Protein AF-A0A7D8YGY3-F1 (afdb_monomer_lite)

Sequence (148 aa):
MVQQTKVGDRNGVTPNESQGLAQDVGSFASDVFTLTELQSQLVAADTREFARRASVPTLALLGGLALGLACTPMALATAALGLVHFLEFSHFTAFLIVVVAGATCGLLMCVVGWKLLRQRAAVLQRSRDELIRNLRWVKRVIMKKRSH

pLDDT: mean 79.08, std 15.2, range [37.5, 95.38]

Radius of gyration: 36.17 Å; chains: 1; bounding box: 94×27×106 Å

Structure (mmCIF, N/CA/C/O backbone):
data_AF-A0A7D8YGY3-F1
#
_entry.id   AF-A0A7D8YGY3-F1
#
loop_
_atom_site.group_PDB
_atom_site.id
_atom_site.type_symbol
_atom_site.label_atom_id
_atom_site.label_alt_id
_atom_site.label_comp_id
_atom_site.label_asym_id
_atom_site.label_entity_id
_atom_site.label_seq_id
_atom_site.pdbx_PDB_ins_code
_atom_site.Cartn_x
_atom_site.Cartn_y
_atom_site.Cartn_z
_atom_site.occupancy
_atom_site.B_iso_or_equiv
_atom_site.auth_seq_id
_atom_site.auth_comp_id
_atom_site.auth_asym_id
_atom_site.auth_atom_id
_atom_site.pdbx_PDB_model_num
ATOM 1 N N . MET A 1 1 ? -71.386 -20.020 78.338 1.00 37.50 1 MET A N 1
ATOM 2 C CA . MET A 1 1 ? -70.714 -20.480 77.102 1.00 37.50 1 MET A CA 1
ATOM 3 C C . MET A 1 1 ? -70.974 -19.409 76.042 1.00 37.50 1 MET A C 1
ATOM 5 O O . MET A 1 1 ? -72.137 -19.136 75.805 1.00 37.50 1 MET A O 1
ATOM 9 N N . VAL A 1 2 ? -70.008 -18.512 75.776 1.00 44.78 2 VAL A N 1
ATOM 10 C CA . VAL A 1 2 ? -69.008 -18.575 74.668 1.00 44.78 2 VAL A CA 1
ATOM 11 C C . VAL A 1 2 ? -69.730 -18.277 73.333 1.00 44.78 2 VAL A C 1
ATOM 13 O O . VAL A 1 2 ? -70.670 -18.984 73.023 1.00 44.78 2 VAL A O 1
ATOM 16 N N . GLN A 1 3 ? -69.449 -17.255 72.514 1.00 43.28 3 GLN A N 1
ATOM 17 C CA . GLN A 1 3 ? -68.234 -16.473 72.267 1.00 43.28 3 GLN A CA 1
ATOM 18 C C . GLN A 1 3 ? -68.616 -15.177 71.519 1.00 43.28 3 GLN A C 1
ATOM 20 O O . GLN A 1 3 ? -69.338 -15.223 70.526 1.00 43.28 3 GLN A O 1
ATOM 25 N N . GLN A 1 4 ? -68.096 -14.028 71.954 1.00 54.25 4 GLN A N 1
ATOM 26 C CA . GLN A 1 4 ? -67.927 -12.851 71.098 1.00 54.25 4 GLN A CA 1
ATOM 27 C C . GLN A 1 4 ? -66.642 -13.047 70.290 1.00 54.25 4 GLN A C 1
ATOM 29 O O . GLN A 1 4 ? -65.599 -13.367 70.861 1.00 54.25 4 GLN A O 1
ATOM 34 N N . THR A 1 5 ? -66.670 -12.826 68.978 1.00 53.47 5 THR A N 1
ATOM 35 C CA . THR A 1 5 ? -65.442 -12.576 68.212 1.00 53.47 5 THR A CA 1
ATOM 36 C C . THR A 1 5 ? -65.710 -11.482 67.192 1.00 53.47 5 THR A C 1
ATOM 38 O O . THR A 1 5 ? -66.132 -11.708 66.064 1.00 53.47 5 THR A O 1
ATOM 41 N N . LYS A 1 6 ? -65.468 -10.258 67.661 1.00 46.28 6 LYS A N 1
ATOM 42 C CA . LYS A 1 6 ? -65.278 -9.047 66.874 1.00 46.28 6 LYS A CA 1
ATOM 43 C C . LYS A 1 6 ? -64.009 -9.242 66.038 1.00 46.28 6 LYS A C 1
ATOM 45 O O . LYS A 1 6 ? -62.903 -9.142 66.566 1.00 46.28 6 LYS A O 1
ATOM 50 N N . VAL A 1 7 ? -64.166 -9.587 64.762 1.00 59.81 7 VAL A N 1
ATOM 51 C CA . VAL A 1 7 ? -63.049 -9.630 63.811 1.00 59.81 7 VAL A CA 1
ATOM 52 C C . VAL A 1 7 ? -62.660 -8.184 63.525 1.00 59.81 7 VAL A C 1
ATOM 54 O O . VAL A 1 7 ? -63.394 -7.440 62.883 1.00 59.81 7 VAL A O 1
ATOM 57 N N . GLY A 1 8 ? -61.548 -7.773 64.130 1.00 41.44 8 GLY A N 1
ATOM 58 C CA . GLY A 1 8 ? -60.958 -6.459 63.953 1.00 41.44 8 GLY A CA 1
ATOM 59 C C . GLY A 1 8 ? -60.366 -6.309 62.560 1.00 41.44 8 GLY A C 1
ATOM 60 O O . GLY A 1 8 ? -59.598 -7.159 62.107 1.00 41.44 8 GLY A O 1
ATOM 61 N N . ASP A 1 9 ? -60.716 -5.189 61.941 1.00 54.56 9 ASP A N 1
ATOM 62 C CA . ASP A 1 9 ? -60.036 -4.578 60.808 1.00 54.56 9 ASP A CA 1
ATOM 63 C C . ASP A 1 9 ? -58.520 -4.577 61.056 1.00 54.56 9 ASP A C 1
ATOM 65 O O . ASP A 1 9 ? -58.012 -3.901 61.958 1.00 54.56 9 ASP A O 1
ATOM 69 N N . ARG A 1 10 ? -57.783 -5.382 60.289 1.00 47.75 10 ARG A N 1
ATOM 70 C CA . ARG A 1 10 ? -56.323 -5.335 60.244 1.00 47.75 10 ARG A CA 1
ATOM 71 C C . ARG A 1 10 ? -55.921 -4.778 58.893 1.00 47.75 10 ARG A C 1
ATOM 73 O O . ARG A 1 10 ? -55.800 -5.510 57.917 1.00 47.75 10 ARG A O 1
ATOM 80 N N . ASN A 1 11 ? -55.683 -3.470 58.895 1.00 56.91 11 ASN A N 1
ATOM 81 C CA . ASN A 1 11 ? -54.844 -2.774 57.930 1.00 56.91 11 ASN A CA 1
ATOM 82 C C . ASN A 1 11 ? -53.508 -3.521 57.786 1.00 56.91 11 ASN A C 1
ATOM 84 O O . ASN A 1 11 ? -52.604 -3.367 58.605 1.00 56.91 11 ASN A O 1
ATOM 88 N N . GLY A 1 12 ? -53.402 -4.355 56.757 1.00 48.72 12 GLY A N 1
ATOM 89 C CA . GLY A 1 12 ? -52.150 -4.915 56.274 1.00 48.72 12 GLY A CA 1
ATOM 90 C C . GLY A 1 12 ? -51.724 -4.111 55.059 1.00 48.72 12 GLY A C 1
ATOM 91 O O . GLY A 1 12 ? -52.192 -4.367 53.957 1.00 48.72 12 GLY A O 1
ATOM 92 N N . VAL A 1 13 ? -50.890 -3.103 55.299 1.00 49.00 13 VAL A N 1
ATOM 93 C CA . VAL A 1 13 ? -50.183 -2.300 54.297 1.00 49.00 13 VAL A CA 1
ATOM 94 C C . VAL A 1 13 ? -49.662 -3.221 53.194 1.00 49.00 13 VAL A C 1
ATOM 96 O O . VAL A 1 13 ? -48.809 -4.065 53.461 1.00 49.00 13 VAL A O 1
ATOM 99 N N . THR A 1 14 ? -50.160 -3.071 51.965 1.00 48.19 14 THR A N 1
ATOM 100 C CA . THR A 1 14 ? -49.477 -3.611 50.786 1.00 48.19 14 THR A CA 1
ATOM 101 C C . THR A 1 14 ? -48.073 -3.013 50.802 1.00 48.19 14 THR A C 1
ATOM 103 O O . THR A 1 14 ? -47.963 -1.784 50.690 1.00 48.19 14 THR A O 1
ATOM 106 N N . PRO A 1 15 ? -46.999 -3.801 51.005 1.00 49.91 15 PRO A N 1
ATOM 107 C CA . PRO A 1 15 ? -45.675 -3.249 50.861 1.00 49.91 15 PRO A CA 1
ATOM 108 C C . PRO A 1 15 ? -45.585 -2.779 49.420 1.00 49.91 15 PRO A C 1
ATOM 110 O O . PRO A 1 15 ? -46.043 -3.435 48.488 1.00 49.91 15 PRO A O 1
ATOM 113 N N . ASN A 1 16 ? -45.101 -1.561 49.293 1.00 49.78 16 ASN A N 1
ATOM 114 C CA . ASN A 1 16 ? -45.014 -0.790 48.080 1.00 49.78 16 ASN A CA 1
ATOM 115 C C . ASN A 1 16 ? -44.059 -1.518 47.108 1.00 49.78 16 ASN A C 1
ATOM 117 O O . ASN A 1 16 ? -42.878 -1.190 47.033 1.00 49.78 16 ASN A O 1
ATOM 121 N N . GLU A 1 17 ? -44.530 -2.562 46.415 1.00 51.25 17 GLU A N 1
ATOM 122 C CA . GLU A 1 17 ? -43.736 -3.361 45.464 1.00 51.25 17 GLU A CA 1
ATOM 123 C C . GLU A 1 17 ? -43.132 -2.465 44.371 1.00 51.25 17 GLU A C 1
ATOM 125 O O . GLU A 1 17 ? -42.021 -2.699 43.897 1.00 51.25 17 GLU A O 1
ATOM 130 N N . SER A 1 18 ? -43.816 -1.365 44.049 1.00 51.75 18 SER A N 1
ATOM 131 C CA . SER A 1 18 ? -43.343 -0.319 43.144 1.00 51.75 18 SER A CA 1
ATOM 132 C C . SER A 1 18 ? -42.134 0.461 43.680 1.00 51.75 18 SER A C 1
ATOM 134 O O . SER A 1 18 ? -41.281 0.854 42.886 1.00 51.75 18 SER A O 1
ATOM 136 N N . GLN A 1 19 ? -41.993 0.653 45.000 1.00 57.28 19 GLN A N 1
ATOM 137 C CA . GLN A 1 19 ? -40.809 1.302 45.584 1.00 57.28 19 GLN A CA 1
ATOM 138 C C . GLN A 1 19 ? -39.588 0.378 45.609 1.00 57.28 19 GLN A C 1
ATOM 140 O O . GLN A 1 19 ? -38.487 0.855 45.347 1.00 57.28 19 GLN A O 1
ATOM 145 N N . GLY A 1 20 ? -39.770 -0.924 45.861 1.00 56.41 20 GLY A N 1
ATOM 146 C CA . GLY A 1 20 ? -38.673 -1.903 45.822 1.00 56.41 20 GLY A CA 1
ATOM 147 C C . GLY A 1 20 ? -38.091 -2.072 44.415 1.00 56.41 20 GLY A C 1
ATOM 148 O O . GLY A 1 20 ? -36.879 -1.997 44.227 1.00 56.41 20 GLY A O 1
ATOM 149 N N . LEU A 1 21 ? -38.960 -2.185 43.403 1.00 57.81 21 LEU A N 1
ATOM 150 C CA . LEU A 1 21 ? -38.560 -2.249 41.992 1.00 57.81 21 LEU A CA 1
ATOM 151 C C . LEU A 1 21 ? -37.884 -0.956 41.508 1.00 57.81 21 LEU A C 1
ATOM 153 O O . LEU A 1 21 ? -36.895 -1.028 40.780 1.00 57.81 21 LEU A O 1
ATOM 157 N N . ALA A 1 22 ? -38.363 0.222 41.922 1.00 60.53 22 ALA A N 1
ATOM 158 C CA . ALA A 1 22 ? -37.730 1.498 41.576 1.00 60.53 22 ALA A CA 1
ATOM 159 C C . ALA A 1 22 ? -36.329 1.656 42.204 1.00 60.53 22 ALA A C 1
ATOM 161 O O . ALA A 1 22 ? -35.430 2.219 41.572 1.00 60.53 22 ALA A O 1
ATOM 162 N N . GLN A 1 23 ? -36.113 1.121 43.411 1.00 65.56 23 GLN A N 1
ATOM 163 C CA . GLN A 1 23 ? -34.799 1.101 44.063 1.00 65.56 23 GLN A CA 1
ATOM 164 C C . GLN A 1 23 ? -33.815 0.150 43.363 1.00 65.56 23 GLN A C 1
ATOM 166 O O . GLN A 1 23 ? -32.685 0.555 43.085 1.00 65.56 23 GLN A O 1
ATOM 171 N N . ASP A 1 24 ? -34.258 -1.053 42.984 1.00 66.62 24 ASP A N 1
ATOM 172 C CA . ASP A 1 24 ? -33.460 -2.015 42.200 1.00 66.62 24 ASP A CA 1
ATOM 173 C C . ASP A 1 24 ? -33.139 -1.501 40.787 1.00 66.62 24 ASP A C 1
ATOM 175 O O . ASP A 1 24 ? -32.088 -1.768 40.197 1.00 66.62 24 ASP A O 1
ATOM 179 N N . VAL A 1 25 ? -34.040 -0.705 40.213 1.00 67.69 25 VAL A N 1
ATOM 180 C CA . VAL A 1 25 ? -33.820 -0.043 38.928 1.00 67.69 25 VAL A CA 1
ATOM 181 C C . VAL A 1 25 ? -32.698 1.000 39.028 1.00 67.69 25 VAL A C 1
ATOM 183 O O . VAL A 1 25 ? -31.893 1.102 38.092 1.00 67.69 25 VAL A O 1
ATOM 186 N N . GLY A 1 26 ? -32.644 1.746 40.134 1.00 70.50 26 GLY A N 1
ATOM 187 C CA . GLY A 1 26 ? -31.631 2.763 40.411 1.00 70.50 26 GLY A CA 1
ATOM 188 C C . GLY A 1 26 ? -30.251 2.174 40.707 1.00 70.50 26 GLY A C 1
ATOM 189 O O . GLY A 1 26 ? -29.269 2.625 40.115 1.00 70.50 26 GLY A O 1
ATOM 190 N N . SER A 1 27 ? -30.178 1.128 41.537 1.00 68.06 27 SER A N 1
ATOM 191 C CA . SER A 1 27 ? -28.918 0.431 41.845 1.00 68.06 27 SER A CA 1
ATOM 192 C C . SER A 1 27 ? -28.292 -0.177 40.586 1.00 68.06 27 SER A C 1
ATOM 194 O O . SER A 1 27 ? -27.126 0.063 40.290 1.00 68.06 27 SER A O 1
ATOM 196 N N . PHE A 1 28 ? -29.096 -0.824 39.741 1.00 70.88 28 PHE A N 1
ATOM 197 C CA . PHE A 1 28 ? -28.613 -1.427 38.498 1.00 70.88 28 PHE A CA 1
ATOM 198 C C . PHE A 1 28 ? -28.163 -0.389 37.454 1.00 70.88 28 PHE A C 1
ATOM 200 O O . PHE A 1 28 ? -27.265 -0.644 36.656 1.00 70.88 28 PHE A O 1
ATOM 207 N N . ALA A 1 29 ? -28.799 0.788 37.410 1.00 69.44 29 ALA A N 1
ATOM 208 C CA . ALA A 1 29 ? -28.368 1.872 36.524 1.00 69.44 29 ALA A CA 1
ATOM 209 C C . ALA A 1 29 ? -27.033 2.475 36.985 1.00 69.44 29 ALA A C 1
ATOM 211 O O . ALA A 1 29 ? -26.186 2.778 36.144 1.00 69.44 29 ALA A O 1
ATOM 212 N N . SER A 1 30 ? -26.848 2.595 38.303 1.00 71.25 30 SER A N 1
ATOM 213 C CA . SER A 1 30 ? -25.576 2.982 38.910 1.00 71.25 30 SER A CA 1
ATOM 214 C C . SER A 1 30 ? -24.479 1.979 38.553 1.00 71.25 30 SER A C 1
ATOM 216 O O . SER A 1 30 ? -23.448 2.383 38.029 1.00 71.25 30 SER A O 1
ATOM 218 N N . ASP A 1 31 ? -24.732 0.677 38.703 1.00 77.44 31 ASP A N 1
ATOM 219 C CA . ASP A 1 31 ? -23.752 -0.368 38.383 1.00 77.44 31 ASP A CA 1
ATOM 220 C C . ASP A 1 31 ? -23.363 -0.380 36.898 1.00 77.44 31 ASP A C 1
ATOM 222 O O . ASP A 1 31 ? -22.187 -0.494 36.553 1.00 77.44 31 ASP A O 1
ATOM 226 N N . VAL A 1 32 ? -24.329 -0.197 35.991 1.00 74.31 32 VAL A N 1
ATOM 227 C CA . VAL A 1 32 ? -24.061 -0.083 34.547 1.00 74.31 32 VAL A CA 1
ATOM 228 C C . VAL A 1 32 ? -23.243 1.170 34.224 1.00 74.31 32 VAL A C 1
ATOM 230 O O . VAL A 1 32 ? -22.369 1.121 33.355 1.00 74.31 32 VAL A O 1
ATOM 233 N N . PHE A 1 33 ? -23.495 2.287 34.909 1.00 75.25 33 PHE A N 1
ATOM 234 C CA . PHE A 1 33 ? -22.718 3.513 34.735 1.00 75.25 33 PHE A CA 1
ATOM 235 C C . PHE A 1 33 ? -21.279 3.326 35.230 1.00 75.25 33 PHE A C 1
ATOM 237 O O . PHE A 1 33 ? -20.341 3.613 34.488 1.00 75.25 33 PHE A O 1
ATOM 244 N N . THR A 1 34 ? -21.099 2.734 36.412 1.00 71.06 34 THR A N 1
ATOM 245 C CA . THR A 1 34 ? -19.784 2.417 36.985 1.00 71.06 34 THR A CA 1
ATOM 246 C C . THR A 1 34 ? -18.998 1.435 36.109 1.00 71.06 34 THR A C 1
ATOM 248 O O . THR A 1 34 ? -17.813 1.643 35.848 1.00 71.06 34 THR A O 1
ATOM 251 N N . LEU A 1 35 ? -19.649 0.401 35.568 1.00 73.19 35 LEU A N 1
ATOM 252 C CA . LEU A 1 35 ? -19.030 -0.528 34.614 1.00 73.19 35 LEU A CA 1
ATOM 253 C C . LEU A 1 35 ? -18.642 0.158 33.295 1.00 73.19 35 LEU A C 1
ATOM 255 O O . LEU A 1 35 ? -17.587 -0.140 32.733 1.00 73.19 35 LEU A O 1
ATOM 259 N N . THR A 1 36 ? -19.465 1.088 32.802 1.00 74.31 36 THR A N 1
ATOM 260 C CA . THR A 1 36 ? -19.172 1.864 31.583 1.00 74.31 36 THR A CA 1
ATOM 261 C C . THR A 1 36 ? -17.989 2.802 31.796 1.00 74.31 36 THR A C 1
ATOM 263 O O . THR A 1 36 ? -17.143 2.933 30.914 1.00 74.31 36 THR A O 1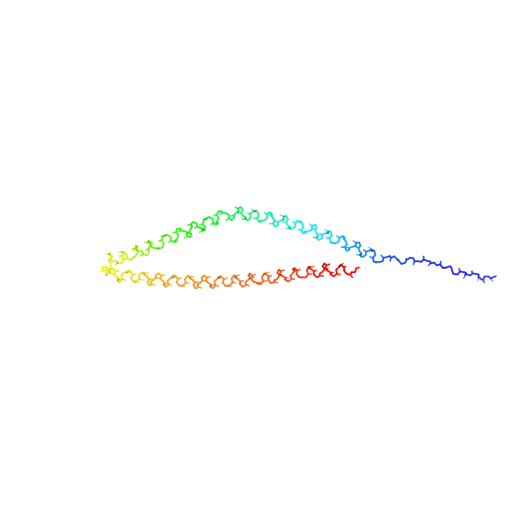
ATOM 266 N N . GLU A 1 37 ? -17.893 3.423 32.968 1.00 76.81 37 GLU A N 1
ATOM 267 C CA . GLU A 1 37 ? -16.779 4.295 33.325 1.00 76.81 37 GLU A CA 1
ATOM 268 C C . GLU A 1 37 ? -15.463 3.511 33.368 1.00 76.81 37 GLU A C 1
ATOM 270 O O . GLU A 1 37 ? -14.493 3.911 32.718 1.00 76.81 37 GLU A O 1
ATOM 275 N N . LEU A 1 38 ? -15.469 2.332 33.995 1.00 75.19 38 LEU A N 1
ATOM 276 C CA . LEU A 1 38 ? -14.330 1.412 34.005 1.00 75.19 38 LEU A CA 1
ATOM 277 C C . LEU A 1 38 ? -13.939 0.948 32.593 1.00 75.19 38 LEU A C 1
ATOM 279 O O . LEU A 1 38 ? -12.758 0.986 32.243 1.00 75.19 38 LEU A O 1
ATOM 283 N N . GLN A 1 39 ? -14.902 0.568 31.744 1.00 77.44 39 GLN A N 1
ATOM 284 C CA . GLN A 1 39 ? -14.598 0.200 30.356 1.00 77.44 39 GLN A CA 1
ATOM 285 C C . GLN A 1 39 ? -14.094 1.388 29.530 1.00 77.44 39 GLN A C 1
ATOM 287 O O . GLN A 1 39 ? -13.226 1.203 28.681 1.00 77.44 39 GLN A O 1
ATOM 292 N N . SER A 1 40 ? -14.571 2.608 29.789 1.00 71.62 40 SER A N 1
ATOM 293 C CA . SER A 1 40 ? -14.074 3.806 29.105 1.00 71.62 40 SER A CA 1
ATOM 294 C C . SER A 1 40 ? -12.618 4.102 29.465 1.00 71.62 40 SER A C 1
ATOM 296 O O . SER A 1 40 ? -11.825 4.433 28.584 1.00 71.62 40 SER A O 1
ATOM 298 N N . GLN A 1 41 ? -12.241 3.910 30.733 1.00 78.88 41 GLN A N 1
ATOM 299 C CA . GLN A 1 41 ? -10.868 4.09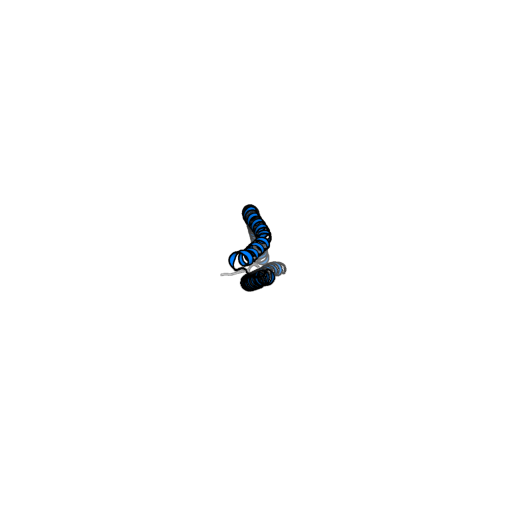3 31.198 1.00 78.88 41 GLN A CA 1
ATOM 300 C C . GLN A 1 41 ? -9.941 3.028 30.610 1.00 78.88 41 GLN A C 1
ATOM 302 O O . GLN A 1 41 ? -8.830 3.351 30.192 1.00 78.88 41 GLN A O 1
ATOM 307 N N . LEU A 1 42 ? -10.418 1.784 30.498 1.00 82.12 42 LEU A N 1
ATOM 308 C CA . LEU A 1 42 ? -9.676 0.709 29.845 1.00 82.12 42 LEU A CA 1
ATOM 309 C C . LEU A 1 42 ? -9.473 1.002 28.351 1.00 82.12 42 LEU A C 1
ATOM 311 O O . LEU A 1 42 ? -8.349 0.950 27.866 1.00 82.12 42 LEU A O 1
ATOM 315 N N . VAL A 1 43 ? -10.526 1.421 27.640 1.00 80.19 43 VAL A N 1
ATOM 316 C CA . VAL A 1 43 ? -10.441 1.820 26.224 1.00 80.19 43 VAL A CA 1
ATOM 317 C C . VAL A 1 43 ? -9.505 3.017 26.032 1.00 80.19 43 VAL A C 1
ATOM 319 O O . VAL A 1 43 ? -8.741 3.048 25.067 1.00 80.19 43 VAL A O 1
ATOM 322 N N . ALA A 1 44 ? -9.518 4.000 26.937 1.00 81.50 44 ALA A N 1
ATOM 323 C CA . ALA A 1 44 ? -8.608 5.145 26.900 1.00 81.50 44 ALA A CA 1
ATOM 324 C C . ALA A 1 44 ? -7.142 4.729 27.134 1.00 81.50 44 ALA A C 1
ATOM 326 O O . ALA A 1 44 ? -6.235 5.219 26.457 1.00 81.50 44 ALA A O 1
ATOM 327 N N . ALA A 1 45 ? -6.899 3.800 28.061 1.00 80.06 45 ALA A N 1
ATOM 328 C CA . ALA A 1 45 ? -5.570 3.248 28.303 1.00 80.06 45 ALA A CA 1
ATOM 329 C C . ALA A 1 45 ? -5.076 2.422 27.101 1.00 80.06 45 ALA A C 1
ATOM 331 O O . ALA A 1 45 ? -3.955 2.636 26.634 1.00 80.06 45 ALA A O 1
ATOM 332 N N . ASP A 1 46 ? -5.932 1.563 26.543 1.00 83.38 46 ASP A N 1
ATOM 333 C CA . ASP A 1 46 ? -5.627 0.727 25.379 1.00 83.38 46 ASP A CA 1
ATOM 334 C C . ASP A 1 46 ? -5.373 1.566 24.126 1.00 83.38 46 ASP A C 1
ATOM 336 O O . ASP A 1 46 ? -4.430 1.301 23.384 1.00 83.38 46 ASP A O 1
ATOM 340 N N . THR A 1 47 ? -6.157 2.621 23.893 1.00 79.56 47 THR A N 1
ATOM 341 C CA . THR A 1 47 ? -5.927 3.541 22.766 1.00 79.56 47 THR A CA 1
ATOM 342 C C . THR A 1 47 ? -4.627 4.322 22.920 1.00 79.56 47 THR A C 1
ATOM 344 O O . THR A 1 47 ? -3.922 4.513 21.929 1.00 79.56 47 THR A O 1
ATOM 347 N N . ARG A 1 48 ? -4.255 4.730 24.139 1.00 83.62 48 ARG A N 1
ATOM 348 C CA . ARG A 1 48 ? -2.971 5.397 24.401 1.00 83.62 48 ARG A CA 1
ATOM 349 C C . ARG A 1 48 ? -1.786 4.455 24.200 1.00 83.62 48 ARG A C 1
ATOM 351 O O . ARG A 1 48 ? -0.794 4.853 23.586 1.00 83.62 48 ARG A O 1
ATOM 358 N N . GLU A 1 49 ? -1.888 3.214 24.669 1.00 84.62 49 GLU A N 1
ATOM 359 C CA . GLU A 1 49 ? -0.847 2.204 24.464 1.00 84.62 49 GLU A CA 1
ATOM 360 C C . GLU A 1 49 ? -0.746 1.801 22.987 1.00 84.62 49 GLU A C 1
ATOM 362 O O . GLU A 1 49 ? 0.360 1.709 22.449 1.00 84.62 49 GLU A O 1
ATOM 367 N N . PHE A 1 50 ? -1.883 1.654 22.298 1.00 80.31 50 PHE A N 1
ATOM 368 C CA . PHE A 1 50 ? -1.936 1.434 20.857 1.00 80.31 50 PHE A CA 1
ATOM 369 C C . PHE A 1 50 ? -1.284 2.588 20.102 1.00 80.31 50 PHE A C 1
ATOM 371 O O . PHE A 1 50 ? -0.405 2.340 19.290 1.00 80.31 50 PHE A O 1
ATOM 378 N N . ALA A 1 51 ? -1.631 3.844 20.393 1.00 80.00 51 ALA A N 1
ATOM 379 C CA . ALA A 1 51 ? -1.033 5.005 19.735 1.00 80.00 51 ALA A CA 1
ATOM 380 C C . ALA A 1 51 ? 0.488 5.067 19.952 1.00 80.00 51 ALA A C 1
ATOM 382 O O . ALA A 1 51 ? 1.244 5.292 19.002 1.00 80.00 51 ALA A O 1
ATOM 383 N N . ARG A 1 52 ? 0.956 4.790 21.179 1.00 82.19 52 ARG A N 1
ATOM 384 C CA . ARG A 1 52 ? 2.390 4.735 21.492 1.00 82.19 52 ARG A CA 1
ATOM 385 C C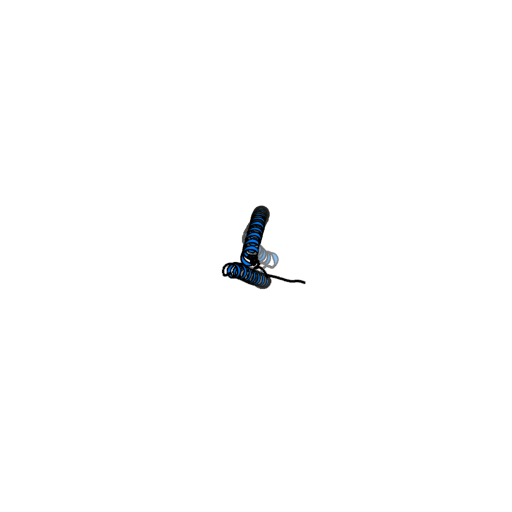 . ARG A 1 52 ? 3.098 3.656 20.673 1.00 82.19 52 ARG A C 1
ATOM 387 O O . ARG A 1 52 ? 4.121 3.943 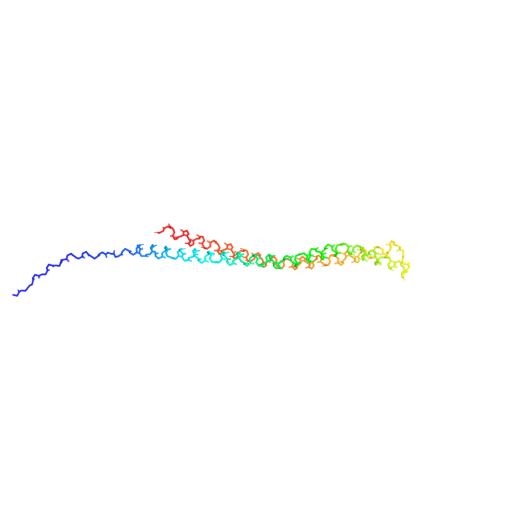20.056 1.00 82.19 52 ARG A O 1
ATOM 394 N N . ARG A 1 53 ? 2.538 2.443 20.620 1.00 82.44 53 ARG A N 1
ATOM 395 C CA . ARG A 1 53 ? 3.112 1.304 19.881 1.00 82.44 53 ARG A CA 1
ATOM 396 C C . ARG A 1 53 ? 2.929 1.395 18.368 1.00 82.44 53 ARG A C 1
ATOM 398 O O . ARG A 1 53 ? 3.732 0.823 17.643 1.00 82.44 53 ARG A O 1
ATOM 405 N N . ALA A 1 54 ? 1.911 2.104 17.888 1.00 84.00 54 ALA A N 1
ATOM 406 C CA . ALA A 1 54 ? 1.597 2.240 16.470 1.00 84.00 54 ALA A CA 1
ATOM 407 C C . ALA A 1 54 ? 2.462 3.298 15.775 1.00 84.00 54 ALA A C 1
ATOM 409 O O . ALA A 1 54 ? 2.630 3.226 14.561 1.00 84.00 54 ALA A O 1
ATOM 410 N N . SER A 1 55 ? 3.039 4.250 16.513 1.00 83.75 55 SER A N 1
ATOM 411 C CA . SER A 1 55 ? 3.878 5.320 15.953 1.00 83.75 55 SER A CA 1
ATOM 412 C C . SER A 1 55 ? 5.043 4.787 15.104 1.00 83.75 55 SER A C 1
ATOM 414 O O . SER A 1 55 ? 5.125 5.086 13.914 1.00 83.75 55 SER A O 1
ATOM 416 N N . VAL A 1 56 ? 5.891 3.933 15.680 1.00 88.25 56 VAL A N 1
ATOM 417 C CA . VAL A 1 56 ? 7.056 3.325 15.017 1.00 88.25 56 VAL A CA 1
ATOM 418 C C . VAL A 1 56 ? 6.683 2.518 13.765 1.00 88.25 56 VAL A C 1
ATOM 420 O O . VAL A 1 56 ? 7.230 2.816 12.704 1.00 88.25 56 VAL A O 1
ATOM 423 N N . PRO A 1 57 ? 5.758 1.537 13.808 1.00 87.62 57 PRO A N 1
ATOM 424 C CA . PRO A 1 57 ? 5.381 0.792 12.611 1.00 87.62 57 PRO A CA 1
ATOM 425 C C . PRO A 1 57 ? 4.687 1.680 11.574 1.00 87.62 57 PRO A C 1
ATOM 427 O O . PRO A 1 57 ? 4.872 1.457 10.384 1.00 87.62 57 PRO A O 1
ATOM 430 N N . THR A 1 58 ? 3.949 2.718 11.984 1.00 89.00 58 THR A N 1
ATOM 431 C CA . THR A 1 58 ? 3.349 3.675 11.040 1.00 89.00 58 THR A CA 1
ATOM 432 C C . THR A 1 58 ? 4.423 4.478 10.311 1.00 89.00 58 THR A C 1
ATOM 434 O O . THR A 1 58 ? 4.379 4.583 9.090 1.00 89.00 58 THR A O 1
ATOM 437 N N . LEU A 1 59 ? 5.423 4.994 11.030 1.00 91.56 59 LEU A N 1
ATOM 438 C CA . LEU A 1 59 ? 6.576 5.681 10.440 1.00 91.56 59 LEU A CA 1
ATOM 439 C C . LEU A 1 59 ? 7.374 4.760 9.513 1.00 91.56 59 LEU A C 1
ATOM 441 O O . LEU A 1 59 ? 7.731 5.172 8.414 1.00 91.56 59 LEU A O 1
ATOM 445 N N . ALA A 1 60 ? 7.605 3.509 9.916 1.00 92.50 60 ALA A N 1
ATOM 446 C CA . ALA A 1 60 ? 8.280 2.519 9.082 1.00 92.50 60 ALA A CA 1
ATOM 447 C C . ALA A 1 60 ? 7.484 2.203 7.805 1.00 92.50 60 ALA A C 1
ATOM 449 O O . ALA A 1 60 ? 8.066 2.141 6.724 1.00 92.50 60 ALA A O 1
ATOM 450 N N . LEU A 1 61 ? 6.157 2.058 7.904 1.00 91.62 61 LEU A N 1
ATOM 451 C CA . LEU A 1 61 ? 5.284 1.861 6.747 1.00 91.62 61 LEU A CA 1
ATOM 452 C C . LEU A 1 61 ? 5.314 3.069 5.814 1.00 91.62 61 LEU A C 1
ATOM 454 O O . LEU A 1 61 ? 5.494 2.889 4.616 1.00 91.62 61 LEU A O 1
ATOM 458 N N . LEU A 1 62 ? 5.184 4.288 6.343 1.00 93.06 62 LEU A N 1
ATOM 459 C CA . LEU A 1 62 ? 5.240 5.516 5.545 1.00 93.06 62 LEU A CA 1
ATOM 460 C C . LEU A 1 62 ? 6.602 5.687 4.864 1.00 93.06 62 LEU A C 1
ATOM 462 O O . LEU A 1 62 ? 6.654 5.969 3.669 1.00 93.06 62 LEU A O 1
ATOM 466 N N . GLY A 1 63 ? 7.693 5.469 5.600 1.00 94.06 63 GLY A N 1
ATOM 467 C CA . GLY A 1 63 ? 9.052 5.530 5.065 1.00 94.06 63 GLY A CA 1
ATOM 468 C C . GLY A 1 63 ? 9.294 4.472 3.991 1.00 94.06 63 GLY A C 1
ATOM 469 O O . GLY A 1 63 ? 9.799 4.791 2.918 1.00 94.06 63 GLY A O 1
ATOM 470 N N . GLY A 1 64 ? 8.863 3.233 4.233 1.00 91.31 64 GLY A N 1
ATOM 471 C CA . GLY A 1 64 ? 8.931 2.153 3.251 1.00 91.31 64 GLY A CA 1
ATOM 472 C C . GLY A 1 64 ? 8.103 2.440 1.998 1.00 91.31 64 GLY A C 1
ATOM 473 O O . GLY A 1 64 ? 8.554 2.154 0.894 1.00 91.31 64 GLY A O 1
ATOM 474 N N . LEU A 1 65 ? 6.927 3.057 2.142 1.00 92.25 65 LEU A N 1
ATOM 475 C CA . LEU A 1 65 ? 6.071 3.432 1.015 1.00 92.25 65 LEU A CA 1
ATOM 476 C C . LEU A 1 65 ? 6.698 4.564 0.190 1.00 92.25 65 LEU A C 1
ATOM 478 O O . LEU A 1 65 ? 6.720 4.484 -1.035 1.00 92.25 65 LEU A O 1
ATOM 482 N N . ALA A 1 66 ? 7.266 5.577 0.851 1.00 92.56 66 ALA A N 1
ATOM 483 C CA . ALA A 1 66 ? 7.978 6.671 0.196 1.00 92.56 66 ALA A CA 1
ATOM 484 C C . ALA A 1 66 ? 9.229 6.177 -0.549 1.00 92.56 66 ALA A C 1
ATOM 486 O O . ALA A 1 66 ? 9.410 6.491 -1.726 1.00 92.56 66 ALA A O 1
ATOM 487 N N . LEU A 1 67 ? 10.058 5.355 0.105 1.00 93.12 67 LEU A N 1
ATOM 488 C CA . LEU A 1 67 ? 11.230 4.736 -0.518 1.00 93.12 67 LEU A CA 1
ATOM 489 C C . LEU A 1 67 ? 10.827 3.815 -1.667 1.00 93.12 67 LEU A C 1
ATOM 491 O O . LEU A 1 67 ? 11.405 3.903 -2.742 1.00 93.12 67 LEU A O 1
ATOM 495 N N . GLY A 1 68 ? 9.805 2.979 -1.483 1.00 90.88 68 GLY A N 1
ATOM 496 C CA . GLY A 1 68 ? 9.288 2.105 -2.533 1.00 90.88 68 GLY A CA 1
ATOM 497 C C . GLY A 1 68 ? 8.838 2.893 -3.763 1.00 90.88 68 GLY A C 1
ATOM 498 O O . GLY A 1 68 ? 9.237 2.563 -4.880 1.00 90.88 68 GLY A O 1
ATOM 499 N N . LEU A 1 69 ? 8.081 3.978 -3.574 1.00 90.50 69 LEU A N 1
ATOM 500 C CA . LEU A 1 69 ? 7.644 4.855 -4.664 1.00 90.50 69 LEU A CA 1
ATOM 501 C C . LEU A 1 69 ? 8.813 5.550 -5.372 1.00 90.50 69 LEU A C 1
ATOM 503 O O . LEU A 1 69 ? 8.767 5.693 -6.589 1.00 90.50 69 LEU A O 1
ATOM 507 N N . ALA A 1 70 ? 9.860 5.944 -4.644 1.00 91.69 70 ALA A N 1
ATOM 508 C CA . ALA A 1 70 ? 11.051 6.559 -5.228 1.00 91.69 70 ALA A CA 1
ATOM 509 C C . ALA A 1 70 ? 11.944 5.542 -5.964 1.00 91.69 70 ALA A C 1
ATOM 511 O O . ALA A 1 70 ? 12.460 5.821 -7.046 1.00 91.69 70 ALA A O 1
ATOM 512 N N . CYS A 1 71 ? 12.110 4.344 -5.404 1.00 92.06 71 CYS A N 1
ATOM 513 C CA . CYS A 1 71 ? 12.961 3.297 -5.962 1.00 92.06 71 CYS A CA 1
ATOM 514 C C . CYS A 1 71 ? 12.327 2.605 -7.170 1.00 92.06 71 CYS A C 1
ATOM 516 O O . CYS A 1 71 ? 13.054 2.185 -8.063 1.00 92.06 71 CYS A O 1
ATOM 518 N N . THR A 1 72 ? 10.998 2.499 -7.236 1.00 91.62 72 THR A N 1
ATOM 519 C CA . THR A 1 72 ? 10.299 1.821 -8.343 1.00 91.62 72 THR A CA 1
ATOM 520 C C . THR A 1 72 ? 10.650 2.390 -9.729 1.00 91.62 72 THR A C 1
ATOM 522 O O . THR A 1 72 ? 11.093 1.612 -10.576 1.00 91.62 72 THR A O 1
ATOM 525 N N . PRO A 1 73 ? 10.525 3.706 -10.008 1.00 91.19 73 PRO A N 1
ATOM 526 C CA . PRO A 1 73 ? 10.879 4.250 -11.318 1.00 91.19 73 PRO A CA 1
ATOM 527 C C . PRO A 1 73 ? 12.373 4.095 -11.624 1.00 91.19 73 PRO A C 1
ATOM 529 O O . PRO A 1 73 ? 12.725 3.803 -12.765 1.00 91.19 73 PRO A O 1
ATOM 532 N N . MET A 1 74 ? 13.247 4.207 -10.617 1.00 93.50 74 MET A N 1
ATOM 533 C CA . MET A 1 74 ? 14.685 3.995 -10.807 1.00 93.50 74 MET A CA 1
ATOM 534 C C . MET A 1 74 ? 15.039 2.539 -11.108 1.00 93.50 74 MET A C 1
ATOM 536 O O . MET A 1 74 ? 15.883 2.282 -11.965 1.00 93.50 74 MET A O 1
ATOM 540 N N . ALA A 1 75 ? 14.368 1.582 -10.469 1.00 92.19 75 ALA A N 1
ATOM 541 C CA . ALA A 1 75 ? 14.542 0.163 -10.750 1.00 92.19 75 ALA A CA 1
ATOM 542 C C . ALA A 1 75 ? 14.075 -0.179 -12.172 1.00 92.19 75 ALA A C 1
ATOM 544 O O . ALA A 1 75 ? 14.790 -0.862 -12.902 1.00 92.19 75 ALA A O 1
ATOM 545 N N . LEU A 1 76 ? 12.921 0.350 -12.599 1.00 92.50 76 LEU A N 1
ATOM 546 C CA . LEU A 1 76 ? 12.421 0.175 -13.966 1.00 92.50 76 LEU A CA 1
ATOM 547 C C . LEU A 1 76 ? 13.366 0.811 -14.998 1.00 92.50 76 LEU A C 1
ATOM 549 O O . LEU A 1 76 ? 13.707 0.172 -15.990 1.00 92.50 76 LEU A O 1
ATOM 553 N N . ALA A 1 77 ? 13.856 2.028 -14.752 1.00 92.50 77 ALA A N 1
ATOM 554 C CA . ALA A 1 77 ? 14.826 2.676 -15.634 1.00 92.50 77 ALA A CA 1
ATOM 555 C C . ALA A 1 77 ? 16.128 1.866 -15.744 1.00 92.50 77 ALA A C 1
ATOM 557 O O . ALA A 1 77 ? 16.612 1.617 -16.846 1.00 92.50 77 ALA A O 1
ATOM 558 N N . THR A 1 78 ? 16.653 1.390 -14.613 1.00 94.31 78 THR A N 1
ATOM 559 C CA . THR A 1 78 ? 17.851 0.536 -14.575 1.00 94.31 78 THR A CA 1
ATOM 560 C C . THR A 1 78 ? 17.636 -0.765 -15.348 1.00 94.31 78 THR A C 1
ATOM 562 O O . THR A 1 78 ? 18.506 -1.172 -16.113 1.00 94.31 78 THR A O 1
ATOM 565 N N . ALA A 1 79 ? 16.467 -1.395 -15.212 1.00 92.31 79 ALA A N 1
ATOM 566 C CA . ALA A 1 79 ? 16.130 -2.605 -15.955 1.00 92.31 79 ALA A CA 1
ATOM 567 C C . ALA A 1 79 ? 16.069 -2.357 -17.472 1.00 92.31 79 ALA A C 1
ATOM 569 O O . ALA A 1 79 ? 16.599 -3.153 -18.247 1.00 92.31 79 ALA A O 1
ATOM 570 N N . ALA A 1 80 ? 15.476 -1.238 -17.902 1.00 91.81 80 ALA A N 1
ATOM 571 C CA . ALA A 1 80 ? 15.398 -0.879 -19.317 1.00 91.81 80 ALA A CA 1
ATOM 572 C C . ALA A 1 80 ? 16.792 -0.623 -19.905 1.00 91.81 80 ALA A C 1
ATOM 574 O O . ALA A 1 80 ? 17.122 -1.154 -20.962 1.00 91.81 80 ALA A O 1
ATOM 575 N N . LEU A 1 81 ? 17.636 0.127 -19.192 1.00 93.00 81 LEU A N 1
ATOM 576 C CA . LEU A 1 81 ? 19.021 0.374 -19.601 1.00 93.00 81 LEU A CA 1
ATOM 577 C C . LEU A 1 81 ? 19.857 -0.911 -19.620 1.00 93.00 81 LEU A C 1
ATOM 579 O O . LEU A 1 81 ? 20.666 -1.097 -20.524 1.00 93.00 81 LEU A O 1
ATOM 583 N N . GLY A 1 82 ? 19.627 -1.827 -18.676 1.00 91.31 82 GLY A N 1
ATOM 584 C CA . GLY A 1 82 ? 20.251 -3.149 -18.679 1.00 91.31 82 GLY A CA 1
ATOM 585 C C . GLY A 1 82 ? 19.892 -3.962 -19.924 1.00 91.31 82 GLY A C 1
ATOM 586 O O . GLY A 1 82 ? 20.776 -4.555 -20.536 1.00 91.31 82 GLY A O 1
ATOM 587 N N . LEU A 1 83 ? 18.625 -3.936 -20.356 1.00 91.12 83 LEU A N 1
ATOM 588 C CA . LEU A 1 83 ? 18.203 -4.577 -21.609 1.00 91.12 83 LEU A CA 1
ATOM 589 C C . LEU A 1 83 ? 18.918 -3.984 -22.829 1.00 91.12 83 LEU A C 1
ATOM 591 O O . LEU A 1 83 ? 19.342 -4.732 -23.706 1.00 91.12 83 LEU A O 1
ATOM 595 N N . VAL A 1 84 ? 19.077 -2.660 -22.881 1.00 92.00 84 VAL A N 1
ATOM 596 C CA . VAL A 1 84 ? 19.822 -2.000 -23.965 1.00 92.00 84 VAL A CA 1
ATOM 597 C C . VAL A 1 84 ? 21.289 -2.431 -23.955 1.00 92.00 84 VAL A C 1
ATOM 599 O O . VAL A 1 84 ? 21.835 -2.759 -25.002 1.00 92.00 84 VAL A O 1
ATOM 602 N N . HIS A 1 85 ? 21.925 -2.452 -22.781 1.00 90.94 85 HIS A N 1
ATOM 603 C CA . HIS A 1 85 ? 23.360 -2.704 -22.669 1.00 90.94 85 HIS A CA 1
ATOM 604 C C . HIS A 1 85 ? 23.747 -4.169 -22.905 1.00 90.94 85 HIS A C 1
ATOM 606 O O . HIS A 1 85 ? 24.760 -4.430 -23.542 1.00 90.94 85 HIS A O 1
ATOM 612 N N . PHE A 1 86 ? 22.960 -5.123 -22.401 1.00 92.56 86 PHE A N 1
ATOM 613 C CA . PHE A 1 86 ? 23.318 -6.545 -22.449 1.00 92.56 86 PHE A CA 1
ATOM 614 C C . PHE A 1 86 ? 22.685 -7.316 -23.610 1.00 92.56 86 PHE A C 1
ATOM 616 O O . PHE A 1 86 ? 23.246 -8.324 -24.029 1.00 92.56 86 PHE A O 1
ATOM 623 N N . LEU A 1 87 ? 21.517 -6.892 -24.106 1.00 89.12 87 LEU A N 1
ATOM 624 C CA . LEU A 1 87 ? 20.805 -7.576 -25.196 1.00 89.12 87 LEU A CA 1
ATOM 625 C C . LEU A 1 87 ? 20.862 -6.789 -26.517 1.00 89.12 87 LEU A C 1
ATOM 627 O O . LEU A 1 87 ? 20.218 -7.190 -27.484 1.00 89.12 87 LEU A O 1
ATOM 631 N N . GLU A 1 88 ? 21.589 -5.664 -26.550 1.00 88.88 88 GLU A N 1
ATOM 632 C CA . 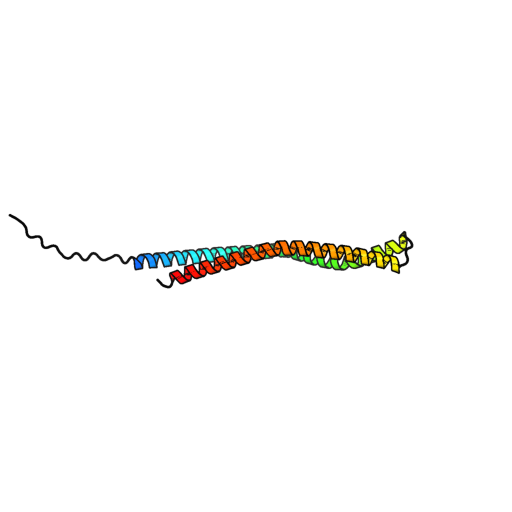GLU A 1 88 ? 21.700 -4.746 -27.699 1.00 88.88 88 GLU A CA 1
ATOM 633 C C . GLU A 1 88 ? 20.341 -4.305 -28.270 1.00 88.88 88 GLU A C 1
ATOM 635 O O . GLU A 1 88 ? 20.195 -3.957 -29.444 1.00 88.88 88 GLU A O 1
ATOM 640 N N . PHE A 1 89 ? 19.302 -4.309 -27.433 1.00 85.81 89 PHE A N 1
ATOM 641 C CA . PHE A 1 89 ? 17.982 -3.869 -27.850 1.00 85.81 89 PHE A CA 1
ATOM 642 C C . PHE A 1 89 ? 17.970 -2.369 -28.121 1.00 85.81 89 PHE A C 1
ATOM 644 O O . PHE A 1 89 ? 18.587 -1.572 -27.414 1.00 85.81 89 PHE A O 1
ATOM 651 N N . SER A 1 90 ? 17.169 -1.962 -29.110 1.00 91.25 90 SER A N 1
ATOM 652 C CA . SER A 1 90 ? 16.855 -0.548 -29.290 1.00 91.25 90 SER A CA 1
ATOM 653 C C . SER A 1 90 ? 16.208 -0.002 -28.016 1.00 91.25 90 SER A C 1
ATOM 655 O O . SER A 1 90 ? 15.374 -0.670 -27.389 1.00 91.25 90 SER A O 1
ATOM 657 N N . HIS A 1 91 ? 16.570 1.233 -27.660 1.00 89.31 91 HIS A N 1
ATOM 658 C CA . HIS A 1 91 ? 16.040 1.949 -26.502 1.00 89.31 91 HIS A CA 1
ATOM 659 C C . HIS A 1 91 ? 14.511 1.866 -26.455 1.00 89.31 91 HIS A C 1
ATOM 661 O O . HIS A 1 91 ? 13.937 1.529 -25.424 1.00 89.31 91 HIS A O 1
ATOM 667 N N . PHE A 1 92 ? 13.847 2.073 -27.595 1.00 92.31 9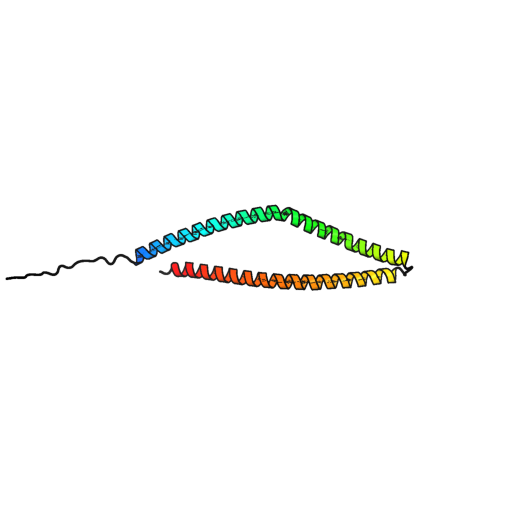2 PHE A N 1
ATOM 668 C CA . PHE A 1 92 ? 12.390 2.016 -27.675 1.00 92.31 92 PHE A CA 1
ATOM 669 C C . PHE A 1 92 ? 11.825 0.660 -27.221 1.00 92.31 92 PHE A C 1
ATOM 671 O O . PHE A 1 92 ? 10.961 0.607 -26.348 1.00 92.31 92 PHE A O 1
ATOM 678 N N . THR A 1 93 ? 12.346 -0.444 -27.761 1.00 92.00 93 THR A N 1
ATOM 679 C CA . THR A 1 93 ? 11.911 -1.807 -27.415 1.00 92.00 93 THR A CA 1
ATOM 680 C C . THR A 1 93 ? 12.183 -2.161 -25.955 1.00 92.00 93 THR A C 1
ATOM 682 O O . THR A 1 93 ? 11.319 -2.749 -25.307 1.00 92.00 93 THR A O 1
ATOM 685 N N . ALA A 1 94 ? 13.336 -1.770 -25.407 1.00 92.00 94 ALA A N 1
ATOM 686 C CA . ALA A 1 94 ? 13.686 -2.059 -24.018 1.00 92.00 94 ALA A CA 1
ATOM 687 C C . ALA A 1 94 ? 12.753 -1.346 -23.024 1.00 92.00 94 ALA A C 1
ATOM 689 O O . ALA A 1 94 ? 12.207 -1.979 -22.118 1.00 92.00 94 ALA A O 1
ATOM 690 N N . PHE A 1 95 ? 12.502 -0.047 -23.229 1.00 91.75 95 PHE A N 1
ATOM 691 C CA . PHE A 1 95 ? 11.559 0.709 -22.402 1.00 91.75 95 PHE A CA 1
ATOM 692 C C . PHE A 1 95 ? 10.127 0.185 -22.544 1.00 91.75 95 PHE A C 1
ATOM 694 O O . PHE A 1 95 ? 9.428 0.062 -21.539 1.00 91.75 95 PHE A O 1
ATOM 701 N N . LEU A 1 96 ? 9.696 -0.182 -23.756 1.00 93.00 96 LEU A N 1
ATOM 702 C CA . LEU A 1 96 ? 8.360 -0.735 -23.984 1.00 93.00 96 LEU A CA 1
ATOM 703 C C . LEU A 1 96 ? 8.141 -2.039 -23.202 1.00 93.00 96 LEU A C 1
ATOM 705 O O . LEU A 1 96 ? 7.127 -2.177 -22.520 1.00 93.00 96 LEU A O 1
ATOM 709 N N . ILE A 1 97 ? 9.102 -2.970 -23.251 1.00 92.69 97 ILE A N 1
ATOM 710 C CA . ILE A 1 97 ? 9.033 -4.242 -22.515 1.00 92.69 97 ILE A CA 1
ATOM 711 C C . ILE A 1 97 ? 8.912 -3.984 -21.013 1.00 92.69 97 ILE A C 1
ATOM 713 O O . ILE A 1 97 ? 8.037 -4.551 -20.360 1.00 92.69 97 ILE A O 1
ATOM 717 N N . VAL A 1 98 ? 9.755 -3.106 -20.465 1.00 94.38 98 VAL A N 1
ATOM 718 C CA . VAL A 1 98 ? 9.754 -2.808 -19.028 1.00 94.38 98 VAL A CA 1
ATOM 719 C C . VAL A 1 98 ? 8.469 -2.107 -18.593 1.00 94.38 98 VAL A C 1
ATOM 721 O O . VAL A 1 98 ? 7.934 -2.434 -17.537 1.00 94.38 98 VAL A O 1
ATOM 724 N N . VAL A 1 99 ? 7.929 -1.190 -19.400 1.00 93.44 99 VAL A N 1
ATOM 725 C CA . VAL A 1 99 ? 6.647 -0.529 -19.111 1.00 93.44 99 VAL A CA 1
ATOM 726 C C . VAL A 1 99 ? 5.503 -1.539 -19.105 1.00 93.44 99 VAL A C 1
ATOM 728 O O . VAL A 1 99 ? 4.703 -1.538 -18.173 1.00 93.44 99 VAL A O 1
ATOM 731 N N . VAL A 1 100 ? 5.434 -2.433 -20.095 1.00 95.38 100 VAL A N 1
ATOM 732 C CA . VAL A 1 100 ? 4.390 -3.468 -20.158 1.00 95.38 100 VAL A CA 1
ATOM 733 C C . VAL A 1 100 ? 4.527 -4.455 -18.993 1.00 95.38 100 VAL A C 1
ATOM 735 O O . VAL A 1 100 ? 3.543 -4.755 -18.314 1.00 95.38 100 VAL A O 1
ATOM 738 N N . ALA A 1 101 ? 5.741 -4.921 -18.697 1.00 93.19 101 ALA A N 1
ATOM 739 C CA . ALA A 1 101 ? 6.004 -5.802 -17.560 1.00 93.19 101 ALA A CA 1
ATOM 740 C C . ALA A 1 101 ? 5.660 -5.123 -16.219 1.00 93.19 101 ALA A C 1
ATOM 742 O O . ALA A 1 101 ? 4.979 -5.701 -15.375 1.00 93.19 101 ALA A O 1
ATOM 743 N N . GLY A 1 102 ? 6.054 -3.862 -16.042 1.00 92.50 102 GLY A N 1
ATOM 744 C CA . GLY A 1 102 ? 5.722 -3.072 -14.859 1.00 92.50 102 GLY A CA 1
ATOM 745 C C . GLY A 1 102 ? 4.216 -2.854 -14.706 1.00 92.50 102 GLY A C 1
ATOM 746 O O . GLY A 1 102 ? 3.672 -3.055 -13.620 1.00 92.50 102 GLY A O 1
ATOM 747 N N . ALA A 1 103 ? 3.519 -2.510 -15.791 1.00 92.31 103 ALA A N 1
ATOM 748 C CA . ALA A 1 103 ? 2.074 -2.296 -15.793 1.00 92.31 103 ALA A CA 1
ATOM 749 C C . ALA A 1 103 ? 1.296 -3.579 -15.472 1.00 92.31 103 ALA A C 1
ATOM 751 O O . ALA A 1 103 ? 0.354 -3.546 -14.681 1.00 92.31 103 ALA A O 1
ATOM 752 N N . THR A 1 104 ? 1.703 -4.718 -16.039 1.00 94.94 104 THR A N 1
ATOM 753 C CA . THR A 1 104 ? 1.072 -6.019 -15.761 1.00 94.94 104 THR A CA 1
ATOM 754 C C . THR A 1 104 ? 1.271 -6.443 -14.305 1.00 94.94 104 THR A C 1
ATOM 756 O O . THR A 1 104 ? 0.292 -6.779 -13.635 1.00 94.94 104 THR A O 1
ATOM 759 N N . CYS A 1 105 ? 2.491 -6.339 -13.769 1.00 93.56 105 CYS A N 1
ATOM 760 C CA . CYS A 1 105 ? 2.760 -6.582 -12.349 1.00 93.56 105 CYS A CA 1
ATOM 761 C C . CYS A 1 105 ? 1.954 -5.641 -11.441 1.00 93.56 105 CYS A C 1
ATOM 763 O O . CYS A 1 105 ? 1.311 -6.100 -10.494 1.00 93.56 105 CYS A O 1
ATOM 765 N N . GLY A 1 106 ? 1.929 -4.340 -11.749 1.00 91.69 106 GLY A N 1
ATOM 766 C CA . GLY A 1 106 ? 1.162 -3.348 -10.996 1.00 91.69 106 GLY A CA 1
ATOM 767 C C . GLY A 1 106 ? -0.334 -3.662 -10.977 1.00 91.69 106 GLY A C 1
ATOM 768 O O . GLY A 1 106 ? -0.954 -3.672 -9.913 1.00 91.69 106 GLY A O 1
ATOM 769 N N . LEU A 1 107 ? -0.904 -4.017 -12.131 1.00 94.12 107 LEU A N 1
ATOM 770 C CA . LEU A 1 107 ? -2.305 -4.411 -12.246 1.00 94.12 107 LEU A CA 1
ATOM 771 C C . LEU A 1 107 ? -2.621 -5.642 -11.386 1.00 94.12 107 LEU A C 1
ATOM 773 O O . LEU A 1 107 ? -3.617 -5.644 -10.660 1.00 94.12 107 LEU A O 1
ATOM 777 N N . LEU A 1 108 ? -1.767 -6.670 -11.419 1.00 94.88 108 LEU A N 1
ATOM 778 C CA . LEU A 1 108 ? -1.935 -7.870 -10.597 1.00 94.88 108 LEU A CA 1
ATOM 779 C C . LEU A 1 108 ? -1.910 -7.537 -9.101 1.00 94.88 108 LEU A C 1
ATOM 781 O O . LEU A 1 108 ? -2.791 -7.986 -8.362 1.00 94.88 108 LEU A O 1
ATOM 785 N N . MET A 1 109 ? -0.962 -6.708 -8.655 1.00 93.12 109 MET A N 1
ATOM 786 C CA . MET A 1 109 ? -0.896 -6.275 -7.256 1.00 93.12 109 MET A CA 1
ATOM 787 C C . MET A 1 109 ? -2.136 -5.475 -6.843 1.00 93.12 109 MET A C 1
ATOM 789 O O . MET A 1 109 ? -2.686 -5.727 -5.770 1.00 93.12 109 MET A O 1
ATOM 793 N N . CYS A 1 110 ? -2.634 -4.574 -7.697 1.00 92.69 110 CYS A N 1
ATOM 794 C CA . CYS A 1 110 ? -3.872 -3.834 -7.444 1.00 92.69 110 CYS A CA 1
ATOM 795 C C . CYS A 1 110 ? -5.082 -4.767 -7.307 1.00 92.69 110 CYS A C 1
ATOM 797 O O . CYS A 1 110 ? -5.868 -4.619 -6.372 1.00 92.69 110 CYS A O 1
ATOM 799 N N . VAL A 1 111 ? -5.224 -5.756 -8.194 1.00 94.25 111 VAL A N 1
ATOM 800 C CA . VAL A 1 111 ? -6.334 -6.721 -8.148 1.00 94.25 111 VAL A CA 1
ATOM 801 C C . VAL A 1 111 ? -6.280 -7.565 -6.874 1.00 94.25 111 VAL A C 1
ATOM 803 O O . VAL A 1 111 ? -7.303 -7.741 -6.206 1.00 94.25 111 VAL A O 1
ATOM 806 N N . VAL A 1 112 ? -5.102 -8.077 -6.510 1.00 94.75 112 VAL A N 1
ATOM 807 C CA . VAL A 1 112 ? -4.917 -8.863 -5.281 1.00 94.75 112 VAL A CA 1
ATOM 808 C C . VAL A 1 112 ? -5.191 -8.001 -4.049 1.00 94.75 112 VAL A C 1
ATOM 810 O O . VAL A 1 112 ? -5.986 -8.394 -3.193 1.00 94.75 112 VAL A O 1
ATOM 813 N N . GLY A 1 113 ? -4.614 -6.799 -3.985 1.00 91.31 113 GLY A N 1
ATOM 814 C CA . GLY A 1 113 ? -4.830 -5.852 -2.891 1.00 91.31 113 GLY A CA 1
ATOM 815 C C . GLY A 1 113 ? -6.304 -5.490 -2.719 1.00 91.31 113 GLY A C 1
ATOM 816 O O . GLY A 1 113 ? -6.825 -5.524 -1.604 1.00 91.31 113 GLY A O 1
ATOM 817 N N . TRP A 1 114 ? -7.012 -5.245 -3.823 1.00 92.81 114 TRP A N 1
ATOM 818 C CA . TRP A 1 114 ? -8.446 -4.968 -3.811 1.00 92.81 114 TRP A CA 1
ATOM 819 C C . TRP A 1 114 ? -9.267 -6.146 -3.279 1.00 92.81 114 TRP A C 1
ATOM 821 O O . TRP A 1 114 ? -10.170 -5.957 -2.460 1.00 92.81 114 TRP A O 1
ATOM 831 N N . LYS A 1 115 ? -8.943 -7.379 -3.691 1.00 92.62 115 LYS A N 1
ATOM 832 C CA . LYS A 1 115 ? -9.613 -8.587 -3.186 1.00 92.62 115 LYS A CA 1
ATOM 833 C C . LYS A 1 115 ? -9.412 -8.754 -1.680 1.00 92.62 115 LYS A C 1
ATOM 835 O O . LYS A 1 115 ? -10.391 -8.974 -0.967 1.00 92.62 115 LYS A O 1
ATOM 840 N N . LEU A 1 116 ? -8.180 -8.603 -1.193 1.00 90.25 116 LEU A N 1
ATOM 841 C CA . LEU A 1 116 ? -7.870 -8.698 0.237 1.00 90.25 116 LEU A CA 1
ATOM 842 C C . LEU A 1 116 ? -8.576 -7.600 1.040 1.00 90.25 116 LEU A C 1
ATOM 844 O O . LEU A 1 116 ? -9.149 -7.877 2.096 1.00 90.25 116 LEU A O 1
ATOM 848 N N . LEU A 1 117 ? -8.578 -6.364 0.535 1.00 88.31 117 LEU A N 1
ATOM 849 C CA . LEU A 1 117 ? -9.254 -5.248 1.189 1.00 88.31 117 LEU A CA 1
ATOM 850 C C . LEU A 1 117 ? -10.762 -5.490 1.274 1.00 88.31 117 LEU A C 1
ATOM 852 O O . LEU A 1 117 ? -11.350 -5.308 2.337 1.00 88.31 117 LEU A O 1
ATOM 856 N N . ARG A 1 118 ? -11.385 -5.963 0.188 1.00 89.94 118 ARG A N 1
ATOM 857 C CA . ARG A 1 118 ? -12.822 -6.258 0.150 1.00 89.94 118 ARG A CA 1
ATOM 858 C C . ARG A 1 118 ? -13.211 -7.369 1.127 1.00 89.94 118 ARG A C 1
ATOM 860 O O . ARG A 1 118 ? -14.230 -7.246 1.801 1.00 89.94 118 ARG A O 1
ATOM 867 N N . GLN A 1 119 ? -12.393 -8.415 1.248 1.00 86.06 119 GLN A N 1
ATOM 868 C CA . GLN A 1 119 ? -12.604 -9.481 2.234 1.00 86.06 119 GLN A CA 1
ATOM 869 C C . GLN A 1 119 ? -12.560 -8.944 3.672 1.00 86.06 119 GLN A C 1
ATOM 871 O O . GLN A 1 119 ? -13.436 -9.256 4.476 1.00 86.06 119 GLN A O 1
ATOM 876 N N . ARG A 1 120 ? -11.585 -8.084 3.993 1.00 84.25 120 ARG A N 1
ATOM 877 C CA . ARG A 1 120 ? -11.457 -7.479 5.330 1.00 84.25 120 ARG A CA 1
ATOM 878 C C . ARG A 1 120 ? -12.560 -6.459 5.621 1.00 84.25 120 ARG A C 1
ATOM 880 O O . ARG A 1 120 ? -13.072 -6.409 6.737 1.00 84.25 120 ARG A O 1
ATOM 887 N N . ALA A 1 121 ? -12.970 -5.686 4.619 1.00 81.06 121 ALA A N 1
ATOM 888 C CA . ALA A 1 121 ? -14.062 -4.727 4.738 1.00 81.06 121 ALA A CA 1
ATOM 889 C C . ALA A 1 121 ? -15.407 -5.412 5.028 1.00 81.06 121 ALA A C 1
ATOM 891 O O . ALA A 1 121 ? -16.186 -4.886 5.817 1.00 81.06 121 ALA A O 1
ATOM 892 N N . ALA A 1 122 ? -15.659 -6.599 4.463 1.00 79.88 122 ALA A N 1
ATOM 893 C CA . ALA A 1 122 ? -16.872 -7.371 4.744 1.00 79.88 122 ALA A CA 1
ATOM 894 C C . ALA A 1 122 ? -16.972 -7.787 6.224 1.00 79.88 122 ALA A C 1
ATOM 896 O O . ALA A 1 122 ? -18.043 -7.700 6.827 1.00 79.88 122 ALA A O 1
ATOM 897 N N . VAL A 1 123 ? -15.848 -8.172 6.840 1.00 76.25 123 VAL A N 1
ATOM 898 C CA . VAL A 1 123 ? -15.791 -8.464 8.283 1.00 76.25 123 VAL A CA 1
ATOM 899 C C . VAL A 1 123 ? -16.060 -7.197 9.095 1.00 76.25 123 VAL A C 1
ATOM 901 O O . VAL A 1 123 ? -16.863 -7.217 10.025 1.00 76.25 123 VAL A O 1
ATOM 904 N N . LEU A 1 124 ? -15.459 -6.071 8.703 1.00 77.50 124 LEU A N 1
ATOM 905 C CA . LEU A 1 124 ? -15.642 -4.796 9.393 1.00 77.50 124 LEU A CA 1
ATOM 906 C C . LEU A 1 124 ? -17.090 -4.285 9.301 1.00 77.50 124 LEU A C 1
ATOM 908 O O . LEU A 1 124 ? -17.612 -3.745 10.273 1.00 77.50 124 LEU A O 1
ATOM 912 N N . GLN A 1 125 ? -17.758 -4.478 8.159 1.00 77.31 125 GLN A N 1
ATOM 913 C CA . GLN A 1 125 ? -19.180 -4.164 7.994 1.00 77.31 125 GLN A CA 1
ATOM 914 C C . GLN A 1 125 ? -20.043 -4.983 8.954 1.00 77.31 125 GLN A C 1
ATOM 916 O O . GLN A 1 125 ? -20.858 -4.408 9.673 1.00 77.31 125 GLN A O 1
ATOM 921 N N . ARG A 1 126 ? -19.791 -6.294 9.058 1.00 76.94 126 ARG A N 1
ATOM 922 C CA . ARG A 1 126 ? -20.494 -7.160 10.011 1.00 76.94 126 ARG A CA 1
ATOM 923 C C . ARG A 1 126 ? -20.300 -6.699 11.458 1.00 76.94 126 ARG A C 1
ATOM 925 O O . ARG A 1 126 ? -21.282 -6.589 12.190 1.00 76.94 126 ARG A O 1
ATOM 932 N N . SER A 1 127 ? -19.072 -6.368 11.857 1.00 73.19 127 SER A N 1
ATOM 933 C CA . SER A 1 127 ? -18.792 -5.859 13.207 1.00 73.19 127 SER A CA 1
ATOM 934 C C . SER A 1 127 ? -19.474 -4.513 13.481 1.00 73.19 127 SER A C 1
ATOM 936 O O . SER A 1 127 ? -19.994 -4.300 14.577 1.00 73.19 127 SER A O 1
ATOM 938 N N . ARG A 1 128 ? -19.537 -3.605 12.494 1.00 77.00 128 ARG A N 1
ATOM 939 C CA . ARG A 1 128 ? -20.269 -2.331 12.628 1.00 77.00 128 ARG A CA 1
ATOM 940 C C . ARG A 1 128 ? -21.772 -2.555 12.789 1.00 77.00 128 ARG A C 1
ATOM 942 O O . ARG A 1 128 ? -22.385 -1.914 13.641 1.00 77.00 128 ARG A O 1
ATOM 949 N N . ASP A 1 129 ? -22.354 -3.479 12.031 1.00 82.44 129 ASP A N 1
ATOM 950 C CA . ASP A 1 129 ? -23.778 -3.809 12.134 1.00 82.44 129 ASP A CA 1
ATOM 951 C C . ASP A 1 129 ? -24.131 -4.420 13.496 1.00 82.44 129 ASP A C 1
ATOM 953 O O . ASP A 1 129 ? -25.169 -4.092 14.079 1.00 82.44 129 ASP A O 1
ATOM 957 N N . GLU A 1 130 ? -23.262 -5.278 14.035 1.00 83.81 130 GLU A N 1
ATOM 958 C CA . GLU A 1 130 ? -23.397 -5.838 15.383 1.00 83.81 130 GLU A CA 1
ATOM 959 C C . GLU A 1 130 ? -23.311 -4.745 16.458 1.00 83.81 130 GLU A C 1
ATOM 961 O O . GLU A 1 130 ? -24.187 -4.674 17.322 1.00 83.81 130 GLU A O 1
ATOM 966 N N . LEU A 1 131 ? -22.356 -3.815 16.346 1.00 78.19 131 LEU A N 1
ATOM 967 C CA . LEU A 1 131 ? -22.231 -2.680 17.265 1.00 78.19 131 LEU A CA 1
ATOM 968 C C . LEU A 1 131 ? -23.484 -1.786 17.255 1.00 78.19 131 LEU A C 1
ATOM 970 O O . LEU A 1 131 ? -24.009 -1.433 18.312 1.00 78.19 131 LEU A O 1
ATOM 974 N N . ILE A 1 132 ? -24.016 -1.459 16.072 1.00 81.88 132 ILE A N 1
ATOM 975 C CA . ILE A 1 132 ? -25.230 -0.638 15.925 1.00 81.88 132 ILE A CA 1
ATOM 976 C C . ILE A 1 132 ? -26.466 -1.370 16.473 1.00 81.88 132 ILE A C 1
ATOM 978 O O . ILE A 1 132 ? -27.370 -0.743 17.038 1.00 81.88 132 ILE A O 1
ATOM 982 N N . ARG A 1 133 ? -26.553 -2.697 16.312 1.00 80.19 133 ARG A N 1
ATOM 983 C CA . ARG A 1 133 ? -27.625 -3.504 16.922 1.00 80.19 133 ARG A CA 1
ATOM 984 C C . ARG A 1 133 ? -27.533 -3.491 18.449 1.00 80.19 133 ARG A C 1
ATOM 986 O O . ARG A 1 133 ? -28.556 -3.244 19.091 1.00 80.19 133 ARG A O 1
ATOM 993 N N . ASN A 1 134 ? -26.336 -3.665 19.005 1.00 84.69 134 ASN A N 1
ATOM 994 C CA . ASN A 1 134 ? -26.108 -3.659 20.450 1.00 84.69 134 ASN A CA 1
ATOM 995 C C . ASN A 1 134 ? -26.438 -2.293 21.067 1.00 84.69 134 ASN A C 1
ATOM 997 O O . ASN A 1 134 ? -27.215 -2.232 22.019 1.00 84.69 134 ASN A O 1
ATOM 1001 N N . LEU A 1 135 ? -25.982 -1.188 20.462 1.00 78.38 135 LEU A N 1
ATOM 1002 C CA . LEU A 1 135 ? -26.329 0.168 20.914 1.00 78.38 135 LEU A CA 1
ATOM 1003 C C . LEU A 1 135 ? -27.845 0.414 20.919 1.00 78.38 135 LEU A C 1
ATOM 1005 O O . LEU A 1 135 ? -28.385 1.010 21.852 1.00 78.38 135 LEU A O 1
ATOM 1009 N N . ARG A 1 136 ? -28.559 -0.056 19.886 1.00 84.81 136 ARG A N 1
ATOM 1010 C CA . ARG A 1 136 ? -30.022 0.081 19.812 1.00 84.81 136 ARG A CA 1
ATOM 1011 C C . ARG A 1 136 ? -30.739 -0.744 20.877 1.00 84.81 136 ARG A C 1
ATOM 1013 O O . ARG A 1 136 ? -31.755 -0.283 21.393 1.00 84.81 136 ARG A O 1
ATOM 1020 N N . TRP A 1 137 ? -30.243 -1.937 21.206 1.00 84.50 137 TRP A N 1
ATOM 1021 C CA . TRP A 1 137 ? -30.801 -2.743 22.293 1.00 84.50 137 TRP A CA 1
ATOM 1022 C C . TRP A 1 137 ? -30.613 -2.050 23.645 1.00 84.50 137 TRP A C 1
ATOM 1024 O O . TRP A 1 137 ? -31.605 -1.839 24.340 1.00 84.50 137 TRP A O 1
ATOM 1034 N N . VAL A 1 138 ? -29.399 -1.578 23.948 1.00 78.88 138 VAL A N 1
ATOM 1035 C CA . VAL A 1 138 ? -29.105 -0.825 25.180 1.00 78.88 138 VAL A CA 1
ATOM 1036 C C . VAL A 1 138 ? -30.009 0.405 25.296 1.00 78.88 138 VAL A C 1
ATOM 1038 O O . VAL A 1 138 ? -30.669 0.595 26.316 1.00 78.88 138 VAL A O 1
ATOM 1041 N N . LYS A 1 139 ? -30.142 1.196 24.221 1.00 79.75 139 LYS A N 1
ATOM 1042 C CA . LYS A 1 139 ? -31.020 2.376 24.205 1.00 79.75 139 LYS A CA 1
ATOM 1043 C C . LYS A 1 139 ? -32.482 2.024 24.505 1.00 79.75 139 LYS A C 1
ATOM 1045 O O . LYS A 1 139 ? -33.132 2.741 25.261 1.00 79.75 139 LYS A O 1
ATOM 1050 N N . ARG A 1 140 ? -33.002 0.921 23.948 1.00 81.38 140 ARG A N 1
ATOM 1051 C CA . ARG A 1 140 ? -34.376 0.459 24.215 1.00 81.38 140 ARG A CA 1
ATOM 1052 C C . ARG A 1 140 ? -34.564 -0.023 25.648 1.00 81.38 140 ARG A C 1
ATOM 1054 O O . ARG A 1 140 ? -35.592 0.291 26.234 1.00 81.38 140 ARG A O 1
ATOM 1061 N N . VAL A 1 141 ? -33.600 -0.756 26.206 1.00 78.81 141 VAL A N 1
ATOM 1062 C CA . VAL A 1 141 ? -33.657 -1.215 27.603 1.00 78.81 141 VAL A CA 1
ATOM 1063 C C . VAL A 1 141 ? -33.687 -0.016 28.550 1.00 78.81 141 VAL A C 1
ATOM 1065 O O . VAL A 1 141 ? -34.547 0.039 29.422 1.00 78.81 141 VAL A O 1
ATOM 1068 N N . ILE A 1 142 ? -32.838 0.991 28.319 1.00 75.31 142 ILE A N 1
ATOM 1069 C CA . ILE A 1 142 ? -32.810 2.225 29.121 1.00 75.31 142 ILE A CA 1
ATOM 1070 C C . ILE A 1 142 ? -34.119 3.018 28.978 1.00 75.31 142 ILE A C 1
ATOM 1072 O O . ILE A 1 142 ? -34.677 3.465 29.975 1.00 75.31 142 ILE A O 1
ATOM 1076 N N . MET A 1 143 ? -34.642 3.178 27.756 1.00 75.50 143 MET A N 1
ATOM 1077 C CA . MET A 1 143 ? -35.887 3.925 27.519 1.00 75.50 143 MET A CA 1
ATOM 1078 C C . MET A 1 143 ? -37.125 3.218 28.084 1.00 75.50 143 MET A C 1
ATOM 1080 O O . MET A 1 143 ? -37.989 3.885 28.645 1.00 75.50 143 MET A O 1
ATOM 1084 N N . LYS A 1 144 ? -37.201 1.884 27.995 1.00 73.06 144 LYS A N 1
ATOM 1085 C CA . LYS A 1 144 ? -38.304 1.090 28.564 1.00 73.06 144 LYS A CA 1
ATOM 1086 C C . LYS A 1 144 ? -38.323 1.138 30.096 1.00 73.06 144 LYS A C 1
ATOM 1088 O O . LYS A 1 144 ? -39.387 1.071 30.694 1.00 73.06 144 LYS A O 1
ATOM 1093 N N . LYS A 1 145 ? -37.155 1.299 30.724 1.00 55.31 145 LYS A N 1
ATOM 1094 C CA . LYS A 1 145 ? -37.008 1.437 32.180 1.00 55.31 145 LYS A CA 1
ATOM 1095 C C . LYS A 1 145 ? -37.417 2.824 32.710 1.00 55.31 145 LYS A C 1
ATOM 1097 O O . LYS A 1 145 ? -37.512 2.986 33.914 1.00 55.31 145 LYS A O 1
ATOM 1102 N N . ARG A 1 146 ? -37.631 3.823 31.837 1.00 51.25 146 ARG A N 1
ATOM 1103 C CA . ARG A 1 146 ? -38.027 5.203 32.201 1.00 51.25 146 ARG A CA 1
ATOM 1104 C C . ARG A 1 146 ? -39.550 5.435 32.144 1.00 51.25 146 ARG A C 1
ATOM 1106 O O . ARG A 1 146 ? -40.010 6.478 32.589 1.00 51.25 146 ARG A O 1
ATOM 1113 N N . SER A 1 147 ? -40.324 4.511 31.570 1.00 48.69 147 SER A N 1
ATOM 1114 C CA . SER A 1 147 ? -41.784 4.643 31.402 1.00 48.69 147 SER A CA 1
ATOM 1115 C C . SER A 1 147 ? -42.615 3.830 32.406 1.00 48.69 147 SER A C 1
ATOM 1117 O O . SER A 1 147 ? -43.816 3.679 32.200 1.00 48.69 147 SER A O 1
ATOM 1119 N N . HIS A 1 148 ? -41.976 3.291 33.443 1.00 40.81 148 HIS A N 1
ATOM 1120 C CA . HIS A 1 148 ? -42.585 2.656 34.613 1.00 40.81 148 HIS A CA 1
ATOM 1121 C C . HIS A 1 148 ? -41.955 3.264 35.862 1.00 40.81 148 HIS A C 1
ATOM 1123 O O . HIS A 1 148 ? -42.685 3.378 36.867 1.00 40.81 148 HIS A O 1
#

Secondary structure (DSSP, 8-state):
----------------HHHHHHHHHHHHHHHHHHHHHHHHHHHHHHHHHHHHHHHHHHHHHHHHHHHHHHHHHHHHHHHHHHHHHHH---HHHHHHHHHHHHHHHHHHHHHHHHHHHHHHHHHHHHHHHHHHHHHHHHHHHHHHTT--

Foldseek 3Di:
DDDDDDPDDDPDDPPPVVVVVVVVLVVVVVVVVVVVVVVVVVVVVVVVVCVVVVPVVVVVVVVCVVVCVVVVVVVLVVQLVCCCVPVVDDSVVSNVVSVVVVVVVVVVCVVVVVVVVVVVVVVVVVVVVVVVVVVVVVVVVVVVSVVD